Protein AF-0000000084496482 (afdb_homodimer)

Sequence (152 aa):
MKWTVDAIELHFQKQQQLFGNLADEESFNMIFGLIERYRRLDQESEKLAALNRHYFFKFYNGDLNKMKADCAYLIDMKWTVDAIELHFQKQQQLFGNLADEESFNMIFGLIERYRRLDQESEKLAALNRHYFFKFYNGDLNKMKADCAYLID

Radius of gyration: 20.25 Å; Cα contacts (8 Å, |Δi|>4): 80; chains: 2; bounding box: 31×55×42 Å

pLDDT: mean 91.74, std 10.0, range [56.31, 98.69]

Structure (mmCIF, N/CA/C/O backbone):
data_AF-0000000084496482-model_v1
#
loop_
_entity.id
_entity.type
_entity.pdbx_description
1 polymer 'Uncharacterized protein'
#
loop_
_atom_site.group_PDB
_atom_site.id
_atom_site.type_symbol
_atom_site.label_atom_id
_atom_site.label_alt_id
_atom_site.label_comp_id
_atom_site.label_asym_id
_atom_site.label_entity_id
_atom_site.label_seq_id
_atom_site.pdbx_PDB_ins_code
_atom_site.Cartn_x
_atom_site.Cartn_y
_atom_site.Cartn_z
_atom_site.occupancy
_atom_site.B_iso_or_equiv
_atom_site.auth_seq_id
_atom_site.auth_comp_id
_atom_site.auth_asym_id
_atom_site.auth_atom_id
_atom_site.pdbx_PDB_model_num
ATOM 1 N N . MET A 1 1 ? 17 -11.008 -5.504 1 64.12 1 MET A N 1
ATOM 2 C CA . MET A 1 1 ? 16.75 -9.859 -6.363 1 64.12 1 MET A CA 1
ATOM 3 C C . MET A 1 1 ? 15.352 -9.289 -6.129 1 64.12 1 MET A C 1
ATOM 5 O O . MET A 1 1 ? 14.406 -10.047 -5.883 1 64.12 1 MET A O 1
ATOM 9 N N . LYS A 1 2 ? 15.156 -8.031 -5.883 1 85.5 2 LYS A N 1
ATOM 10 C CA . LYS A 1 2 ? 13.82 -7.469 -5.68 1 85.5 2 LYS A CA 1
ATOM 11 C C . LYS A 1 2 ? 13.148 -7.152 -7.012 1 85.5 2 LYS A C 1
ATOM 13 O O . LYS A 1 2 ? 13.633 -6.312 -7.773 1 85.5 2 LYS A O 1
ATOM 18 N N . TRP A 1 3 ? 12.234 -7.91 -7.402 1 94.31 3 TRP A N 1
ATOM 19 C CA . TRP A 1 3 ? 11.477 -7.711 -8.633 1 94.31 3 TRP A CA 1
ATOM 20 C C . TRP A 1 3 ? 10.523 -6.527 -8.5 1 94.31 3 TRP A C 1
ATOM 22 O O . TRP A 1 3 ? 9.898 -6.34 -7.453 1 94.31 3 TRP A O 1
ATOM 32 N N . THR A 1 4 ? 10.43 -5.754 -9.625 1 97.31 4 THR A N 1
ATOM 33 C CA . THR A 1 4 ? 9.359 -4.762 -9.664 1 97.31 4 THR A CA 1
ATOM 34 C C . THR A 1 4 ? 8 -5.434 -9.812 1 97.31 4 THR A C 1
ATOM 36 O O . THR A 1 4 ? 7.918 -6.59 -10.227 1 97.31 4 THR A O 1
ATOM 39 N N . VAL A 1 5 ? 6.98 -4.707 -9.461 1 98.12 5 VAL A N 1
ATOM 40 C CA . VAL A 1 5 ? 5.629 -5.246 -9.578 1 98.12 5 VAL A CA 1
ATOM 41 C C . VAL A 1 5 ? 5.305 -5.52 -11.047 1 98.12 5 VAL A C 1
ATOM 43 O O . VAL A 1 5 ? 4.688 -6.535 -11.367 1 98.12 5 VAL A O 1
ATOM 46 N N . ASP A 1 6 ? 5.727 -4.621 -11.93 1 97.94 6 ASP A N 1
ATOM 47 C CA . ASP A 1 6 ? 5.523 -4.805 -13.367 1 97.94 6 ASP A CA 1
ATOM 48 C C . ASP A 1 6 ? 6.23 -6.062 -13.859 1 97.94 6 ASP A C 1
ATOM 50 O O . ASP A 1 6 ? 5.691 -6.801 -14.688 1 97.94 6 ASP A O 1
ATOM 54 N N . ALA A 1 7 ? 7.414 -6.324 -13.391 1 97.88 7 ALA A N 1
ATOM 55 C CA . ALA A 1 7 ? 8.156 -7.523 -13.773 1 97.88 7 ALA A CA 1
ATOM 56 C C . ALA A 1 7 ? 7.449 -8.789 -13.281 1 97.88 7 ALA A C 1
ATOM 58 O O . ALA A 1 7 ? 7.414 -9.797 -13.984 1 97.88 7 ALA A O 1
ATOM 59 N N . ILE A 1 8 ? 6.902 -8.727 -12.062 1 97.94 8 ILE A N 1
ATOM 60 C CA . ILE A 1 8 ? 6.148 -9.844 -11.5 1 97.94 8 ILE A CA 1
ATOM 61 C C . ILE A 1 8 ? 4.91 -10.109 -12.352 1 97.94 8 ILE A C 1
ATOM 63 O O . ILE A 1 8 ? 4.633 -11.25 -12.719 1 97.94 8 ILE A O 1
ATOM 67 N N . GLU A 1 9 ? 4.242 -9.086 -12.695 1 98.19 9 GLU A N 1
ATOM 68 C CA . GLU A 1 9 ? 3.053 -9.211 -13.531 1 98.19 9 GLU A CA 1
ATOM 69 C C . GLU A 1 9 ? 3.385 -9.852 -14.875 1 98.19 9 GLU A C 1
ATOM 71 O O . GLU A 1 9 ? 2.727 -10.805 -15.297 1 98.19 9 GLU A O 1
ATOM 76 N N . LEU A 1 10 ? 4.387 -9.312 -15.461 1 97.88 10 LEU A N 1
ATOM 77 C CA . LEU A 1 10 ? 4.801 -9.828 -16.766 1 97.88 10 LEU A CA 1
ATOM 78 C C . LEU A 1 10 ? 5.168 -11.305 -16.672 1 97.88 10 LEU A C 1
ATOM 80 O O . LEU A 1 10 ? 4.832 -12.086 -17.562 1 97.88 10 LEU A O 1
ATOM 84 N N . HIS A 1 11 ? 5.863 -11.727 -15.672 1 96.12 11 HIS A N 1
ATOM 85 C CA . HIS A 1 11 ? 6.234 -13.117 -15.445 1 96.12 11 HIS A CA 1
ATOM 86 C C . HIS A 1 11 ? 5.004 -14.016 -15.398 1 96.12 11 HIS A C 1
ATOM 88 O O . HIS A 1 11 ? 4.941 -15.023 -16.109 1 96.12 11 HIS A O 1
ATOM 94 N N . PHE A 1 12 ? 4.047 -13.688 -14.742 1 94.81 12 PHE A N 1
ATOM 95 C CA . PHE A 1 12 ? 2.9 -14.562 -14.531 1 94.81 12 PHE A CA 1
ATOM 96 C C . PHE A 1 12 ? 1.938 -14.484 -15.711 1 94.81 12 PHE A C 1
ATOM 98 O O . PHE A 1 12 ? 1.211 -15.438 -15.992 1 94.81 12 PHE A O 1
ATOM 105 N N . GLN A 1 13 ? 1.94 -13.305 -16.391 1 95.69 13 GLN A N 1
ATOM 106 C CA . GLN A 1 13 ? 1.229 -13.266 -17.672 1 95.69 13 GLN A CA 1
ATOM 107 C C . GLN A 1 13 ? 1.793 -14.289 -18.656 1 95.69 13 GLN A C 1
ATOM 109 O O . GLN A 1 13 ? 1.038 -15.016 -19.297 1 95.69 13 GLN A O 1
ATOM 114 N N . LYS A 1 14 ? 3.09 -14.336 -18.719 1 94.62 14 LYS A N 1
ATOM 115 C CA . LYS A 1 14 ? 3.76 -15.297 -19.594 1 94.62 14 LYS A CA 1
ATOM 116 C C . LYS A 1 14 ? 3.477 -16.734 -19.156 1 94.62 14 LYS A C 1
ATOM 118 O O . LYS A 1 14 ? 3.225 -17.594 -20 1 94.62 14 LYS A O 1
ATOM 123 N N . GLN A 1 15 ? 3.49 -16.984 -17.875 1 91.56 15 GLN A N 1
ATOM 124 C CA . GLN A 1 15 ? 3.184 -18.312 -17.344 1 91.56 15 GLN A CA 1
ATOM 125 C C . GLN A 1 15 ? 1.749 -18.719 -17.672 1 91.56 15 GLN A C 1
ATOM 127 O O . GLN A 1 15 ? 1.493 -19.859 -18.062 1 91.56 15 GLN A O 1
ATOM 132 N N . GLN A 1 16 ? 0.884 -17.797 -17.484 1 92.31 16 GLN A N 1
ATOM 133 C CA . GLN A 1 16 ? -0.516 -18.062 -17.797 1 92.31 16 GLN A CA 1
ATOM 134 C C . GLN A 1 16 ? -0.69 -18.406 -19.266 1 92.31 16 GLN A C 1
ATOM 136 O O . GLN A 1 16 ? -1.454 -19.312 -19.609 1 92.31 16 GLN A O 1
ATOM 141 N N . GLN A 1 17 ? -0.022 -17.688 -20.109 1 91.5 17 GLN A N 1
ATOM 142 C CA . GLN A 1 17 ? -0.079 -17.938 -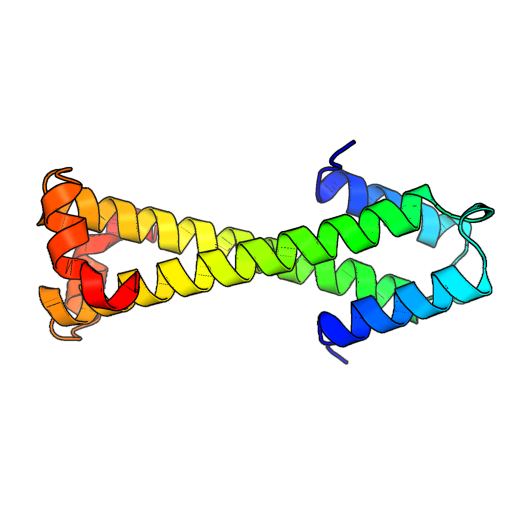21.547 1 91.5 17 GLN A CA 1
ATOM 143 C C . GLN A 1 17 ? 0.486 -19.312 -21.891 1 91.5 17 GLN A C 1
ATOM 145 O O . GLN A 1 17 ? -0.05 -20.016 -22.75 1 91.5 17 GLN A O 1
ATOM 150 N N . LEU A 1 18 ? 1.49 -19.766 -21.203 1 87.62 18 LEU A N 1
ATOM 151 C CA . LEU A 1 18 ? 2.193 -21.016 -21.469 1 87.62 18 LEU A CA 1
ATOM 152 C C . LEU A 1 18 ? 1.403 -22.203 -20.922 1 87.62 18 LEU A C 1
ATOM 154 O O . LEU A 1 18 ? 1.305 -23.25 -21.594 1 87.62 18 LEU A O 1
ATOM 158 N N . PHE A 1 19 ? 0.922 -22.078 -19.766 1 81.31 19 PHE A N 1
ATOM 159 C CA . PHE A 1 19 ? 0.322 -23.234 -19.078 1 81.31 19 PHE A CA 1
ATOM 160 C C . PHE A 1 19 ? -1.19 -23.234 -19.266 1 81.31 19 PHE A C 1
ATOM 162 O O . PHE A 1 19 ? -1.842 -24.266 -19.062 1 81.31 19 PHE A O 1
ATOM 169 N N . GLY A 1 20 ? -1.688 -22.172 -19.797 1 71.94 20 GLY A N 1
ATOM 170 C CA . GLY A 1 20 ? -3.125 -22.031 -19.984 1 71.94 20 GLY A CA 1
ATOM 171 C C . GLY A 1 20 ? -3.873 -21.797 -18.688 1 71.94 20 GLY A C 1
ATOM 172 O O . GLY A 1 20 ? -3.32 -22 -17.609 1 71.94 20 GLY A O 1
ATOM 173 N N . ASN A 1 21 ? -5.066 -21.156 -18.797 1 60.41 21 ASN A N 1
ATOM 174 C CA . ASN A 1 21 ? -5.938 -20.859 -17.656 1 60.41 21 ASN A CA 1
ATOM 175 C C . ASN A 1 21 ? -6.375 -22.141 -16.938 1 60.41 21 ASN A C 1
ATOM 177 O O . ASN A 1 21 ? -6.832 -22.094 -15.797 1 60.41 21 ASN A O 1
ATOM 181 N N . LEU A 1 22 ? -6.273 -23.156 -17.625 1 59.22 22 LEU A N 1
ATOM 182 C CA . LEU A 1 22 ? -6.84 -24.391 -17.109 1 59.22 22 LEU A CA 1
ATOM 183 C C . LEU A 1 22 ? -5.949 -24.969 -16.016 1 59.22 22 LEU A C 1
ATOM 185 O O . LEU A 1 22 ? -6.426 -25.703 -15.141 1 59.22 22 LEU A O 1
ATOM 189 N N . ALA A 1 23 ? -4.684 -24.688 -16.016 1 60 23 ALA A N 1
ATOM 190 C CA . ALA A 1 23 ? -3.834 -25.359 -15.031 1 60 23 ALA A CA 1
ATOM 191 C C . ALA A 1 23 ? -3.869 -24.641 -13.688 1 60 23 ALA A C 1
ATOM 193 O O . ALA A 1 23 ? -3.852 -25.281 -12.633 1 60 23 ALA A O 1
ATOM 194 N N . ASP A 1 24 ? -4.234 -23.344 -13.711 1 81.19 24 ASP A N 1
ATOM 195 C CA . ASP A 1 24 ? -4.141 -22.719 -12.391 1 81.19 24 ASP A CA 1
ATOM 196 C C . ASP A 1 24 ? -4.848 -21.359 -12.367 1 81.19 24 ASP A C 1
ATOM 198 O O . ASP A 1 24 ? -4.289 -20.375 -11.898 1 81.19 24 ASP A O 1
ATOM 202 N N . GLU A 1 25 ? -6.051 -21.531 -12.867 1 87.25 25 GLU A N 1
ATOM 203 C CA . GLU A 1 25 ? -6.805 -20.297 -13.023 1 87.25 25 GLU A CA 1
ATOM 204 C C . GLU A 1 25 ? -6.945 -19.562 -11.688 1 87.25 25 GLU A C 1
ATOM 206 O O . GLU A 1 25 ? -6.785 -18.344 -11.617 1 87.25 25 GLU A O 1
ATOM 211 N N . GLU A 1 26 ? -7.234 -20.344 -10.656 1 91.31 26 GLU A N 1
ATOM 212 C CA . GLU A 1 26 ? -7.434 -19.75 -9.336 1 91.31 26 GLU A CA 1
ATOM 213 C C . GLU A 1 26 ? -6.16 -19.062 -8.844 1 91.31 26 GLU A C 1
ATOM 215 O O . GLU A 1 26 ? -6.207 -17.938 -8.352 1 91.31 26 GLU A O 1
ATOM 220 N N . SER A 1 27 ? -5.031 -19.719 -9.016 1 93.19 27 SER A N 1
ATOM 221 C CA . SER A 1 27 ? -3.752 -19.172 -8.594 1 93.19 27 SER A CA 1
ATOM 222 C C . SER A 1 27 ? -3.43 -17.891 -9.359 1 93.19 27 SER A C 1
ATOM 224 O O . SER A 1 27 ? -3.031 -16.875 -8.766 1 93.19 27 SER A O 1
ATOM 226 N N . PHE A 1 28 ? -3.695 -17.906 -10.617 1 94.38 28 PHE A N 1
ATOM 227 C CA . PHE A 1 28 ? -3.43 -16.719 -11.422 1 94.38 28 PHE A CA 1
ATOM 228 C C . PHE A 1 28 ? -4.348 -15.578 -11.016 1 94.38 28 PHE A C 1
ATOM 230 O O . PHE A 1 28 ? -3.91 -14.43 -10.906 1 94.38 28 PHE A O 1
ATOM 237 N N . ASN A 1 29 ? -5.582 -15.898 -10.742 1 95.12 29 ASN A N 1
ATOM 238 C CA . ASN A 1 29 ? -6.516 -14.883 -10.273 1 95.12 29 ASN A CA 1
ATOM 239 C C . ASN A 1 29 ? -6.066 -14.281 -8.945 1 95.12 29 ASN A C 1
ATOM 241 O O . ASN A 1 29 ? -6.176 -13.07 -8.734 1 95.12 29 ASN A O 1
ATOM 245 N N . MET A 1 30 ? -5.523 -15.055 -8.047 1 96.69 30 MET A N 1
ATOM 246 C CA . MET A 1 30 ? -4.992 -14.586 -6.773 1 96.69 30 MET A CA 1
ATOM 247 C C . MET A 1 30 ? -3.822 -13.633 -6.984 1 96.69 30 MET A C 1
ATOM 249 O O . MET A 1 30 ? -3.777 -12.555 -6.395 1 96.69 30 MET A O 1
ATOM 253 N N . ILE A 1 31 ? -2.969 -14.016 -7.871 1 96.94 31 ILE A N 1
ATOM 2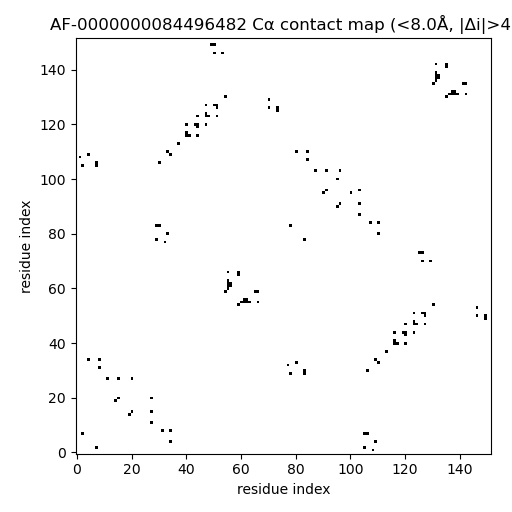54 C CA . ILE A 1 31 ? -1.75 -13.25 -8.109 1 96.94 31 ILE A CA 1
ATOM 255 C C . ILE A 1 31 ? -2.1 -11.906 -8.75 1 96.94 31 ILE A C 1
ATOM 257 O O . ILE A 1 31 ? -1.677 -10.852 -8.273 1 96.94 31 ILE A O 1
ATOM 261 N N . PHE A 1 32 ? -2.889 -11.875 -9.742 1 97.25 32 PHE A N 1
ATOM 262 C CA . PHE A 1 32 ? -3.244 -10.648 -10.445 1 97.25 32 PHE A CA 1
ATOM 263 C C . PHE A 1 32 ? -4.117 -9.758 -9.562 1 97.25 32 PHE A C 1
ATOM 265 O O . PHE A 1 32 ? -3.982 -8.531 -9.586 1 97.25 32 PHE A O 1
ATOM 272 N N . GLY A 1 33 ? -4.977 -10.375 -8.781 1 97.94 33 GLY A N 1
ATOM 273 C CA . GLY A 1 33 ? -5.73 -9.625 -7.797 1 97.94 33 GLY A CA 1
ATOM 274 C C . GLY A 1 33 ? -4.852 -8.938 -6.766 1 97.94 33 GLY A C 1
ATOM 275 O O . GLY A 1 33 ? -5.102 -7.789 -6.395 1 97.94 33 GLY A O 1
ATOM 276 N N . LEU A 1 34 ? -3.83 -9.617 -6.328 1 98.5 34 LEU A N 1
ATOM 277 C CA . LEU A 1 34 ? -2.881 -9.047 -5.375 1 98.5 34 LEU A CA 1
ATOM 278 C C . LEU A 1 34 ? -2.109 -7.887 -6.004 1 98.5 34 LEU A C 1
ATOM 280 O O . LEU A 1 34 ? -1.904 -6.855 -5.363 1 98.5 34 LEU A O 1
ATOM 284 N N . ILE A 1 35 ? -1.702 -8.023 -7.223 1 98.69 35 ILE A N 1
ATOM 285 C CA . ILE A 1 35 ? -0.979 -6.988 -7.953 1 98.69 35 ILE A CA 1
ATOM 286 C C . ILE A 1 35 ? -1.847 -5.734 -8.078 1 98.69 35 ILE A C 1
ATOM 288 O O . ILE A 1 35 ? -1.388 -4.625 -7.801 1 98.69 35 ILE A O 1
ATOM 292 N N . GLU A 1 36 ? -3.059 -5.91 -8.406 1 98.56 36 GLU A N 1
ATOM 293 C CA . GLU A 1 36 ? -3.984 -4.785 -8.531 1 98.56 36 GLU A CA 1
ATOM 294 C C . GLU A 1 36 ? -4.18 -4.078 -7.195 1 98.56 36 GLU A C 1
ATOM 296 O O . GLU A 1 36 ? -4.133 -2.85 -7.125 1 98.56 36 GLU A O 1
ATOM 301 N N . ARG A 1 37 ? -4.359 -4.848 -6.215 1 98.25 37 ARG A N 1
ATOM 302 C CA . ARG A 1 37 ? -4.531 -4.289 -4.875 1 98.25 37 ARG A CA 1
ATOM 303 C C . ARG A 1 37 ? -3.293 -3.516 -4.441 1 98.25 37 ARG A C 1
ATOM 305 O O . ARG A 1 37 ? -3.402 -2.447 -3.836 1 98.25 37 ARG A O 1
ATOM 312 N N . TYR A 1 38 ? -2.172 -4.039 -4.676 1 98.56 38 TYR A N 1
ATOM 313 C CA . TYR A 1 38 ? -0.919 -3.359 -4.359 1 98.56 38 TYR A CA 1
ATOM 314 C C . TYR A 1 38 ? -0.839 -2.006 -5.055 1 98.56 38 TYR A C 1
ATOM 316 O O . TYR A 1 38 ? -0.527 -0.995 -4.422 1 98.56 38 TYR A O 1
ATOM 324 N N . ARG A 1 39 ? -1.145 -2.002 -6.348 1 98.44 39 ARG A N 1
ATOM 325 C CA . ARG A 1 39 ? -1.078 -0.769 -7.125 1 98.44 39 ARG A CA 1
ATOM 326 C C . ARG A 1 39 ? -2.047 0.275 -6.582 1 98.44 39 ARG A C 1
ATOM 328 O O . ARG A 1 39 ? -1.698 1.452 -6.465 1 98.44 39 ARG A O 1
ATOM 335 N N . ARG A 1 40 ? -3.215 -0.108 -6.242 1 98.06 40 ARG A N 1
ATOM 336 C CA . ARG A 1 40 ? -4.199 0.799 -5.66 1 98.06 40 ARG A CA 1
ATOM 337 C C . ARG A 1 40 ? -3.715 1.354 -4.324 1 98.06 40 ARG A C 1
ATOM 339 O O . ARG A 1 40 ? -3.797 2.559 -4.082 1 98.06 40 ARG A O 1
ATOM 346 N N . LEU A 1 41 ? -3.23 0.453 -3.541 1 98 41 LEU A N 1
ATOM 347 C CA . LEU A 1 41 ? -2.721 0.853 -2.234 1 98 41 LEU A CA 1
ATOM 348 C C . LEU A 1 41 ? -1.534 1.8 -2.381 1 98 41 LEU A C 1
ATOM 350 O O . LEU A 1 41 ? -1.405 2.762 -1.621 1 98 41 LEU A O 1
ATOM 354 N N . ASP A 1 42 ? -0.678 1.484 -3.26 1 98 42 ASP A N 1
ATOM 355 C CA . ASP A 1 42 ? 0.489 2.316 -3.543 1 98 42 ASP A CA 1
ATOM 356 C C . ASP A 1 42 ? 0.071 3.727 -3.949 1 98 42 ASP A C 1
ATOM 358 O O . ASP A 1 42 ? 0.606 4.711 -3.436 1 98 42 ASP A O 1
ATOM 362 N N . GLN A 1 43 ? -0.868 3.828 -4.801 1 96.88 43 GLN A N 1
ATOM 363 C CA . GLN A 1 43 ? -1.399 5.117 -5.23 1 96.88 43 GLN A CA 1
ATOM 364 C C . GLN A 1 43 ? -2.02 5.875 -4.062 1 96.88 43 GLN A C 1
ATOM 366 O O . GLN A 1 43 ? -1.79 7.074 -3.9 1 96.88 43 GLN A O 1
ATOM 371 N N . GLU A 1 44 ? -2.77 5.211 -3.275 1 95.88 44 GLU A N 1
ATOM 372 C CA . GLU A 1 44 ? -3.389 5.824 -2.104 1 95.88 44 GLU A CA 1
ATOM 373 C C . GLU A 1 44 ? -2.336 6.309 -1.112 1 95.88 44 GLU A C 1
ATOM 375 O O . GLU A 1 44 ? -2.438 7.418 -0.583 1 95.88 44 GLU A O 1
ATOM 380 N N . SER A 1 45 ? -1.385 5.418 -0.893 1 97.19 45 SER A N 1
ATOM 381 C CA . SER A 1 45 ? -0.301 5.758 0.023 1 97.19 45 SER A CA 1
ATOM 382 C C . SER A 1 45 ? 0.446 7.004 -0.445 1 97.19 45 SER A C 1
ATOM 384 O O . SER A 1 45 ? 0.826 7.848 0.368 1 97.19 45 SER A O 1
ATOM 386 N N . GLU A 1 46 ? 0.656 7.105 -1.717 1 96.06 46 GLU A N 1
ATOM 387 C CA . GLU A 1 46 ? 1.317 8.273 -2.289 1 96.06 46 GLU A CA 1
ATOM 388 C C . GLU A 1 46 ? 0.506 9.539 -2.043 1 96.06 46 GLU A C 1
ATOM 390 O O . GLU A 1 46 ? 1.068 10.594 -1.726 1 96.06 46 GLU A O 1
ATOM 395 N N . LYS A 1 47 ? -0.759 9.469 -2.217 1 94.62 47 LYS A N 1
ATOM 396 C CA . LYS A 1 47 ? -1.644 10.602 -1.957 1 94.62 47 LYS A CA 1
ATOM 397 C C . LYS A 1 47 ? -1.599 11.008 -0.487 1 94.62 47 LYS A C 1
ATOM 399 O O . LYS A 1 47 ? -1.516 12.195 -0.168 1 94.62 47 LYS A O 1
ATOM 404 N N . LEU A 1 48 ? -1.66 10.008 0.342 1 95.44 48 LEU A N 1
ATOM 405 C CA . LEU A 1 48 ? -1.595 10.258 1.778 1 95.44 48 LEU A CA 1
ATOM 406 C C . LEU A 1 48 ? -0.262 10.891 2.158 1 95.44 48 LEU A C 1
ATOM 408 O O . LEU A 1 48 ? -0.221 11.812 2.975 1 95.44 48 LEU A O 1
ATOM 412 N N . ALA A 1 49 ? 0.749 10.383 1.594 1 96.31 49 ALA A N 1
ATOM 413 C CA . ALA A 1 49 ? 2.086 10.914 1.849 1 96.31 49 ALA A CA 1
ATOM 414 C C . ALA A 1 49 ? 2.193 12.367 1.396 1 96.31 49 ALA A C 1
ATOM 416 O O . ALA A 1 49 ? 2.766 13.203 2.102 1 96.31 49 ALA A O 1
ATOM 417 N N . ALA A 1 50 ? 1.666 12.688 0.244 1 95.31 50 ALA A N 1
ATOM 418 C CA . ALA A 1 50 ? 1.664 14.055 -0.271 1 95.31 50 ALA A CA 1
ATOM 419 C C . ALA A 1 50 ? 0.894 14.984 0.657 1 95.31 50 ALA A C 1
ATOM 421 O O . ALA A 1 50 ? 1.353 16.094 0.956 1 95.31 50 ALA A O 1
ATOM 422 N N . LEU A 1 51 ? -0.222 14.531 1.114 1 95.31 51 LEU A N 1
ATOM 423 C CA . LEU A 1 51 ? -1.04 15.312 2.035 1 95.31 51 LEU A CA 1
ATOM 424 C C . LEU A 1 51 ? -0.297 15.562 3.344 1 95.31 51 LEU A C 1
ATOM 426 O O . LEU A 1 51 ? -0.264 16.688 3.836 1 95.31 51 LEU A O 1
ATOM 430 N N . ASN A 1 52 ? 0.284 14.547 3.809 1 94.81 52 ASN A N 1
ATOM 431 C CA . ASN A 1 52 ? 1.045 14.664 5.047 1 94.81 52 ASN A CA 1
ATOM 432 C C . ASN A 1 52 ? 2.221 15.625 4.895 1 94.81 52 ASN A C 1
ATOM 434 O O . ASN A 1 52 ? 2.504 16.422 5.797 1 94.81 52 ASN A O 1
ATOM 438 N N . ARG A 1 53 ? 2.818 15.602 3.82 1 94.56 53 ARG A N 1
ATOM 439 C CA . ARG A 1 53 ? 3.914 16.516 3.523 1 94.56 53 ARG A CA 1
ATOM 440 C C . ARG A 1 53 ? 3.418 17.953 3.461 1 94.56 53 ARG A C 1
ATOM 442 O O . ARG A 1 53 ? 4.062 18.875 3.988 1 94.56 53 ARG A O 1
ATOM 449 N N . HIS A 1 54 ? 2.355 18.141 2.797 1 95.69 54 HIS A N 1
ATOM 450 C CA . HIS A 1 54 ? 1.727 19.453 2.752 1 95.69 54 HIS A CA 1
ATOM 451 C C . HIS A 1 54 ? 1.458 19.984 4.156 1 95.69 54 HIS A C 1
ATOM 453 O O . HIS A 1 54 ? 1.857 21.109 4.488 1 95.69 54 HIS A O 1
ATOM 459 N N . TYR A 1 55 ? 0.926 19.125 5 1 95 55 TYR A N 1
ATOM 460 C CA . TYR A 1 55 ? 0.61 19.531 6.363 1 95 55 TYR A CA 1
ATOM 461 C C . TYR A 1 55 ? 1.881 19.812 7.16 1 95 55 TYR A C 1
ATOM 463 O O . TYR A 1 55 ? 1.937 20.766 7.938 1 95 55 TYR A O 1
ATOM 471 N N . PHE A 1 56 ? 2.873 19.062 6.961 1 95.06 56 PHE A N 1
ATOM 472 C CA . PHE A 1 56 ? 4.168 19.234 7.613 1 95.06 56 PHE A CA 1
ATOM 473 C C . PHE A 1 56 ? 4.746 20.609 7.328 1 95.06 56 PHE A C 1
ATOM 475 O O . PHE A 1 56 ? 5.125 21.328 8.25 1 95.06 56 PHE A O 1
ATOM 482 N N . PHE A 1 57 ? 4.688 21.031 6.141 1 96.06 57 PHE A N 1
ATOM 483 C CA . PHE A 1 57 ? 5.285 22.312 5.77 1 96.06 57 PHE A CA 1
ATOM 484 C C . PHE A 1 57 ? 4.375 23.469 6.156 1 96.06 57 PHE A C 1
ATOM 486 O O . PHE A 1 57 ? 4.836 24.484 6.691 1 96.06 57 PHE A O 1
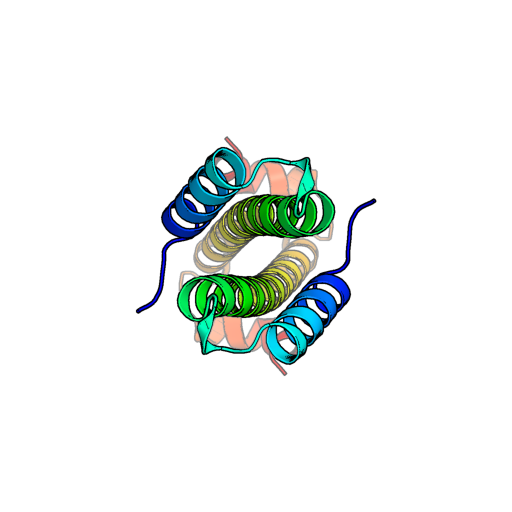ATOM 493 N N . LYS A 1 58 ? 3.133 23.281 6.027 1 95.62 58 LYS A N 1
ATOM 494 C CA . LYS A 1 58 ? 2.178 24.359 6.27 1 95.62 58 LYS A CA 1
ATOM 495 C C . LYS A 1 58 ? 2.078 24.688 7.758 1 95.62 58 LYS A C 1
ATOM 497 O O . LYS A 1 58 ? 2.092 25.859 8.148 1 95.62 58 LYS A O 1
ATOM 502 N N . PHE A 1 59 ? 2.07 23.609 8.547 1 96.25 59 PHE A N 1
ATOM 503 C CA . PHE A 1 59 ? 1.684 23.844 9.938 1 96.25 59 PHE A CA 1
ATOM 504 C C . PHE A 1 59 ? 2.893 23.734 10.859 1 96.25 59 PHE A C 1
ATOM 506 O O . PHE A 1 59 ? 2.865 24.234 11.984 1 96.25 59 PHE A O 1
ATOM 513 N N . TYR A 1 60 ? 3.898 23.125 10.344 1 96.44 60 TYR A N 1
ATOM 514 C CA . TYR A 1 60 ? 5.07 22.953 11.195 1 96.44 60 TYR A CA 1
ATOM 515 C C . TYR A 1 60 ? 6.293 23.625 10.578 1 96.44 60 TYR A C 1
ATOM 517 O O . TYR A 1 60 ? 7.391 23.562 11.133 1 96.44 60 TYR A O 1
ATOM 525 N N . ASN A 1 61 ? 6.16 24.203 9.422 1 96.94 61 ASN A N 1
ATOM 526 C CA . ASN A 1 61 ? 7.223 24.891 8.711 1 96.94 61 ASN A CA 1
ATOM 527 C C . ASN A 1 61 ? 8.453 24.016 8.531 1 96.94 61 ASN A C 1
ATOM 529 O O . ASN A 1 61 ? 9.586 24.469 8.711 1 96.94 61 ASN A O 1
ATOM 533 N N . GLY A 1 62 ? 8.188 22.672 8.43 1 94.88 62 GLY A N 1
ATOM 534 C CA . GLY A 1 62 ? 9.273 21.734 8.188 1 94.88 62 GLY A CA 1
ATOM 535 C C . GLY A 1 62 ? 10.016 21.344 9.453 1 94.88 62 GLY A C 1
ATOM 536 O O . GLY A 1 62 ? 11.07 20.719 9.391 1 94.88 62 GLY A O 1
ATOM 537 N N . ASP A 1 63 ? 9.516 21.766 10.641 1 96.88 63 ASP A N 1
ATOM 538 C CA . ASP A 1 63 ? 10.117 21.391 11.914 1 96.88 63 ASP A CA 1
ATOM 539 C C . ASP A 1 63 ? 9.641 20 12.359 1 96.88 63 ASP A C 1
ATOM 541 O O . ASP A 1 63 ? 8.547 19.859 12.898 1 96.88 63 ASP A O 1
ATOM 545 N N . LEU A 1 64 ? 10.469 19.062 12.203 1 94.06 64 LEU A N 1
ATOM 546 C CA . LEU A 1 64 ? 10.141 17.672 12.492 1 94.06 64 LEU A CA 1
ATOM 547 C C . LEU A 1 64 ? 9.859 17.469 13.977 1 94.06 64 LEU A C 1
ATOM 549 O O . LEU A 1 64 ? 9 16.672 14.344 1 94.06 64 LEU A O 1
ATOM 553 N N . ASN A 1 65 ? 10.555 18.141 14.82 1 94.56 65 ASN A N 1
ATOM 554 C CA . ASN A 1 65 ? 10.375 18 16.266 1 94.56 65 ASN A CA 1
ATOM 555 C C . ASN A 1 65 ? 9 18.484 16.719 1 94.56 65 ASN A C 1
ATOM 557 O O . ASN A 1 65 ? 8.367 17.844 17.562 1 94.56 65 ASN A O 1
ATOM 561 N N . LYS A 1 66 ? 8.57 19.547 16.156 1 95.56 66 LYS A N 1
ATOM 562 C CA . LYS A 1 66 ? 7.238 20.047 16.469 1 95.56 66 LYS A CA 1
ATOM 563 C C . LYS A 1 66 ? 6.16 19.062 16.031 1 95.56 66 LYS A C 1
ATOM 565 O O . LYS A 1 66 ? 5.203 18.797 16.766 1 95.56 66 LYS A O 1
ATOM 570 N N . MET A 1 67 ? 6.289 18.578 14.836 1 95.06 67 MET A N 1
ATOM 571 C CA . MET A 1 67 ? 5.344 17.578 14.328 1 95.06 67 MET A CA 1
ATOM 572 C C . MET A 1 67 ? 5.312 16.344 15.227 1 95.06 67 MET A C 1
ATOM 574 O O . MET A 1 67 ? 4.238 15.867 15.586 1 95.06 67 MET A O 1
ATOM 578 N N . LYS A 1 68 ? 6.457 15.82 15.555 1 93.56 68 LYS A N 1
ATOM 579 C CA . LYS A 1 68 ? 6.555 14.617 16.391 1 93.56 68 LYS A CA 1
ATOM 580 C C . LYS A 1 68 ? 5.875 14.836 17.734 1 93.56 68 LYS A C 1
ATOM 582 O O . LYS A 1 68 ? 5.188 13.945 18.234 1 93.56 68 LYS A O 1
ATOM 587 N N . ALA A 1 69 ? 6.133 15.938 18.344 1 93.88 69 ALA A N 1
ATOM 588 C CA . ALA A 1 69 ? 5.508 16.266 19.625 1 93.88 69 ALA A CA 1
ATOM 589 C C . ALA A 1 69 ? 3.988 16.266 19.5 1 93.88 69 ALA A C 1
ATOM 591 O O . ALA A 1 69 ? 3.289 15.773 20.391 1 93.88 69 ALA A O 1
ATOM 592 N N . ASP A 1 70 ? 3.506 16.766 18.453 1 93.31 70 ASP A N 1
ATOM 593 C CA . ASP A 1 70 ? 2.07 16.875 18.203 1 93.31 70 ASP A CA 1
ATOM 594 C C . ASP A 1 70 ? 1.453 15.5 17.938 1 93.31 70 ASP A C 1
ATOM 596 O O . ASP A 1 70 ? 0.29 15.266 18.281 1 93.31 70 ASP A O 1
ATOM 600 N N . CYS A 1 71 ? 2.193 14.594 17.328 1 92.62 71 CYS A N 1
ATOM 601 C CA . CYS A 1 71 ? 1.684 13.289 16.906 1 92.62 71 CYS A CA 1
ATOM 602 C C . CYS A 1 71 ? 2.191 12.18 17.812 1 92.62 71 CYS A C 1
ATOM 604 O O . CYS A 1 71 ? 2.068 11 17.484 1 92.62 71 CYS A O 1
ATOM 606 N N . ALA A 1 72 ? 2.725 12.453 18.859 1 90 72 ALA A N 1
ATOM 607 C CA . ALA A 1 72 ? 3.406 11.5 19.734 1 90 72 ALA A CA 1
ATOM 608 C C . ALA A 1 72 ? 2.484 10.344 20.109 1 90 72 ALA A C 1
ATOM 610 O O . ALA A 1 72 ? 2.924 9.195 20.188 1 90 72 ALA A O 1
ATOM 611 N N . TYR A 1 73 ? 1.263 10.633 20.25 1 86.5 73 TYR A N 1
ATOM 612 C CA . TYR A 1 73 ? 0.299 9.633 20.688 1 86.5 73 TYR A CA 1
ATOM 613 C C . TYR A 1 73 ? -0.011 8.641 19.578 1 86.5 73 TYR A C 1
ATOM 615 O O . TYR A 1 73 ? -0.586 7.582 19.812 1 86.5 73 TYR A O 1
ATOM 623 N N . LEU A 1 74 ? 0.283 9.031 18.266 1 83.56 74 LEU A N 1
ATOM 624 C CA . LEU A 1 74 ? 0.031 8.156 17.125 1 83.56 74 LEU A CA 1
ATOM 625 C C . LEU A 1 74 ? 1.211 7.215 16.891 1 83.56 74 LEU A C 1
ATOM 627 O O . LEU A 1 74 ? 1.07 6.191 16.219 1 83.56 74 LEU A O 1
ATOM 631 N N . ILE A 1 75 ? 2.41 7.629 17.219 1 70.69 75 ILE A N 1
ATOM 632 C CA . ILE A 1 75 ? 3.643 6.902 16.938 1 70.69 75 ILE A CA 1
ATOM 633 C C . ILE A 1 75 ? 3.852 5.816 18 1 70.69 75 ILE A C 1
ATOM 635 O O . ILE A 1 75 ? 4.445 4.773 17.703 1 70.69 75 ILE A O 1
ATOM 639 N N . ASP A 1 76 ? 3.365 6.012 19.188 1 57.44 76 ASP A N 1
ATOM 640 C CA . ASP A 1 76 ? 3.586 5.023 20.234 1 57.44 76 ASP A CA 1
ATOM 641 C C . ASP A 1 76 ? 2.723 3.785 20.016 1 57.44 76 ASP A C 1
ATOM 643 O O . ASP A 1 76 ? 1.536 3.896 19.703 1 57.44 76 ASP A O 1
ATOM 647 N N . MET B 1 1 ? -14.258 -13.938 -6.348 1 62.97 1 MET B N 1
ATOM 648 C CA . MET B 1 1 ? -14.156 -13.797 -4.898 1 62.97 1 MET B CA 1
ATOM 649 C C . MET B 1 1 ? -12.875 -13.062 -4.512 1 62.97 1 MET B C 1
ATOM 651 O O . MET B 1 1 ? -11.836 -13.266 -5.133 1 62.97 1 MET B O 1
ATOM 655 N N . LYS B 1 2 ? -12.867 -12.008 -3.738 1 85.81 2 LYS B N 1
ATOM 656 C CA . LYS B 1 2 ? -11.656 -11.297 -3.342 1 85.81 2 LYS B CA 1
ATOM 657 C C . LYS B 1 2 ? -10.953 -12.008 -2.188 1 85.81 2 LYS B C 1
ATOM 659 O O . LYS B 1 2 ? -11.516 -12.133 -1.098 1 85.81 2 LYS B O 1
ATOM 664 N N . TRP B 1 3 ? -9.922 -12.664 -2.42 1 94.69 3 TRP B N 1
ATOM 665 C CA . TRP B 1 3 ? -9.117 -13.359 -1.417 1 94.69 3 TRP B CA 1
ATOM 666 C C . TRP B 1 3 ? -8.398 -12.367 -0.509 1 94.69 3 TRP B C 1
ATOM 668 O O . TRP B 1 3 ? -7.91 -11.328 -0.973 1 94.69 3 TRP B O 1
ATOM 678 N N . THR B 1 4 ? -8.359 -12.766 0.802 1 97.31 4 THR B N 1
ATOM 679 C CA . THR B 1 4 ? -7.48 -12 1.685 1 97.31 4 THR B CA 1
ATOM 680 C C . THR B 1 4 ? -6.016 -12.297 1.376 1 97.31 4 THR B C 1
ATOM 682 O O . THR B 1 4 ? -5.695 -13.312 0.753 1 97.31 4 THR B O 1
ATOM 685 N N . VAL B 1 5 ? -5.176 -11.406 1.811 1 98.19 5 VAL B N 1
ATOM 686 C CA . VAL B 1 5 ? -3.744 -11.594 1.583 1 98.19 5 VAL B CA 1
ATOM 687 C C . VAL B 1 5 ? -3.262 -12.836 2.324 1 98.19 5 VAL B C 1
ATOM 689 O O . VAL B 1 5 ? -2.453 -13.602 1.798 1 98.19 5 VAL B O 1
ATOM 692 N N . ASP B 1 6 ? -3.75 -13.047 3.559 1 97.94 6 ASP B N 1
ATOM 693 C CA . ASP B 1 6 ? -3.402 -14.234 4.336 1 97.94 6 ASP B CA 1
ATOM 694 C C . ASP B 1 6 ? -3.842 -15.508 3.615 1 97.94 6 ASP B C 1
ATOM 696 O O . ASP B 1 6 ? -3.119 -16.516 3.617 1 97.94 6 ASP B O 1
ATOM 700 N N . ALA B 1 7 ? -4.992 -15.508 2.998 1 97.88 7 ALA B N 1
ATOM 701 C CA . ALA B 1 7 ? -5.48 -16.656 2.246 1 97.88 7 ALA B CA 1
ATOM 702 C C . ALA B 1 7 ? -4.605 -16.938 1.024 1 97.88 7 ALA B C 1
ATOM 704 O O . ALA B 1 7 ? -4.332 -18.094 0.69 1 97.88 7 ALA B O 1
ATOM 705 N N . ILE B 1 8 ? -4.184 -15.859 0.348 1 97.94 8 ILE B N 1
ATOM 706 C CA . ILE B 1 8 ? -3.295 -15.977 -0.803 1 97.94 8 ILE B CA 1
ATOM 707 C C . ILE B 1 8 ? -1.963 -16.578 -0.367 1 97.94 8 ILE B C 1
ATOM 709 O O . ILE B 1 8 ? -1.462 -17.516 -0.999 1 97.94 8 ILE B O 1
ATOM 713 N N . GLU B 1 9 ? -1.461 -16.094 0.701 1 98.19 9 GLU B N 1
ATOM 714 C CA . GLU B 1 9 ? -0.202 -16.609 1.228 1 98.19 9 GLU B CA 1
ATOM 715 C C . GLU B 1 9 ? -0.308 -18.109 1.548 1 98.19 9 GLU B C 1
ATOM 717 O O . GLU B 1 9 ? 0.544 -18.891 1.14 1 98.19 9 GLU B O 1
ATOM 722 N N . LEU B 1 10 ? -1.335 -18.422 2.25 1 97.88 10 LEU B N 1
ATOM 723 C CA . LEU B 1 10 ? -1.545 -19.812 2.637 1 97.88 10 LEU B CA 1
ATOM 724 C C . LEU B 1 10 ? -1.655 -20.703 1.408 1 97.88 10 LEU B C 1
ATOM 726 O O . LEU B 1 10 ? -1.109 -21.812 1.389 1 97.88 10 LEU B O 1
ATOM 730 N N . HIS B 1 11 ? -2.33 -20.297 0.396 1 96.12 11 HIS B N 1
ATOM 731 C CA . HIS B 1 11 ? -2.475 -21.031 -0.854 1 96.12 11 HIS B CA 1
ATOM 732 C C . HIS B 1 11 ? -1.114 -21.344 -1.476 1 96.12 11 HIS B C 1
ATOM 734 O O . HIS B 1 11 ? -0.819 -22.484 -1.802 1 96.12 11 HIS B O 1
ATOM 740 N N . PHE B 1 12 ? -0.293 -20.453 -1.57 1 94.75 12 PHE B N 1
ATOM 741 C CA . PHE B 1 12 ? 0.967 -20.641 -2.281 1 94.75 12 PHE B CA 1
ATOM 742 C C . PHE B 1 12 ? 1.991 -21.344 -1.397 1 94.75 12 PHE B C 1
ATOM 744 O O . PHE B 1 12 ? 2.887 -22.016 -1.898 1 94.75 12 PHE B O 1
ATOM 751 N N . GLN B 1 13 ? 1.847 -21.156 -0.056 1 95.88 13 GLN B N 1
ATOM 752 C CA . GLN B 1 13 ? 2.641 -22 0.837 1 95.88 13 GLN B CA 1
ATOM 753 C C . GLN B 1 13 ? 2.342 -23.469 0.615 1 95.88 13 GLN B C 1
ATOM 755 O O . GLN B 1 13 ? 3.26 -24.297 0.531 1 95.88 13 GLN B O 1
ATOM 760 N N . LYS B 1 14 ? 1.077 -23.781 0.518 1 94.5 14 LYS B N 1
ATOM 761 C CA . LYS B 1 14 ? 0.657 -25.156 0.268 1 94.5 14 LYS B CA 1
ATOM 762 C C . LYS B 1 14 ? 1.151 -25.641 -1.091 1 94.5 14 LYS B C 1
ATOM 764 O O . LYS B 1 14 ? 1.617 -26.766 -1.218 1 94.5 14 LYS B O 1
ATOM 769 N N . GLN B 1 15 ? 1.094 -24.797 -2.109 1 91.69 15 GLN B N 1
ATOM 770 C CA . GLN B 1 15 ? 1.587 -25.156 -3.438 1 91.69 15 GLN B CA 1
ATOM 771 C C . GLN B 1 15 ? 3.09 -25.406 -3.416 1 91.69 15 GLN B C 1
ATOM 773 O O . GLN B 1 15 ? 3.57 -26.359 -4.027 1 91.69 15 GLN B O 1
ATOM 778 N N . GLN B 1 16 ? 3.748 -24.547 -2.75 1 92.44 16 GLN B N 1
ATOM 779 C CA . GLN B 1 16 ? 5.195 -24.719 -2.635 1 92.44 16 GLN B CA 1
ATOM 780 C C . GLN B 1 16 ? 5.543 -26.047 -1.964 1 92.44 16 GLN B C 1
ATOM 782 O O . GLN B 1 16 ? 6.477 -26.734 -2.383 1 92.44 16 GLN B O 1
ATOM 787 N N . GLN B 1 17 ? 4.82 -26.359 -0.928 1 91.62 17 GLN B N 1
ATOM 788 C CA . GLN B 1 17 ? 5.035 -27.609 -0.22 1 91.62 17 GLN B CA 1
ATOM 789 C C . GLN B 1 17 ? 4.746 -28.812 -1.123 1 91.62 17 GLN B C 1
ATOM 791 O O . GLN B 1 17 ? 5.461 -29.812 -1.083 1 91.62 17 GLN B O 1
ATOM 796 N N . LEU B 1 18 ? 3.793 -28.734 -1.998 1 87.5 18 LEU B N 1
ATOM 797 C CA . LEU B 1 18 ? 3.34 -29.812 -2.859 1 87.5 18 LEU B CA 1
ATOM 798 C C . LEU B 1 18 ? 4.277 -29.984 -4.055 1 87.5 18 LEU B C 1
ATOM 800 O O . LEU B 1 18 ? 4.598 -31.109 -4.438 1 87.5 18 LEU B O 1
ATOM 804 N N . PHE B 1 19 ? 4.66 -28.922 -4.652 1 81.38 19 PHE B N 1
ATOM 805 C CA . PHE B 1 19 ? 5.379 -29 -5.918 1 81.38 19 PHE B CA 1
ATOM 806 C C . PHE B 1 19 ? 6.879 -28.844 -5.699 1 81.38 19 PHE B C 1
ATOM 808 O O . PHE B 1 19 ? 7.68 -29.188 -6.574 1 81.38 19 PHE B O 1
ATOM 815 N N . GLY B 1 20 ? 7.207 -28.531 -4.488 1 71.69 20 GLY B N 1
ATOM 816 C CA . GLY B 1 20 ? 8.609 -28.328 -4.148 1 71.69 20 GLY B CA 1
ATOM 817 C C . GLY B 1 20 ? 9.188 -27.047 -4.727 1 71.69 20 GLY B C 1
ATOM 818 O O . GLY B 1 20 ? 8.555 -26.406 -5.559 1 71.69 20 GLY B O 1
ATOM 819 N N . ASN B 1 21 ? 10.258 -26.562 -4.094 1 60.34 21 ASN B N 1
ATOM 820 C CA . ASN B 1 21 ? 10.977 -25.359 -4.508 1 60.34 21 ASN B CA 1
ATOM 821 C C . ASN B 1 21 ? 11.586 -25.531 -5.898 1 60.34 21 ASN B C 1
ATOM 823 O O . ASN B 1 21 ? 11.969 -24.547 -6.535 1 60.34 21 ASN B O 1
ATOM 827 N N . LEU B 1 22 ? 11.727 -26.719 -6.227 1 59.19 22 LEU B N 1
ATOM 828 C CA . LEU B 1 22 ? 12.484 -26.969 -7.445 1 59.19 22 LEU B CA 1
ATOM 829 C C . LEU B 1 22 ? 11.648 -26.641 -8.68 1 59.19 22 LEU B C 1
ATOM 831 O O . LEU B 1 22 ? 12.195 -26.328 -9.742 1 59.19 22 LEU B O 1
ATOM 835 N N . ALA B 1 23 ? 10.32 -26.688 -8.594 1 60.03 23 ALA B N 1
ATOM 836 C CA . ALA B 1 23 ? 9.555 -26.5 -9.828 1 60.03 23 ALA B CA 1
ATOM 837 C C . ALA B 1 23 ? 9.328 -25.016 -10.102 1 60.03 23 ALA B C 1
ATOM 839 O O . ALA B 1 23 ? 9.352 -24.578 -11.25 1 60.03 23 ALA B O 1
ATOM 840 N N . ASP B 1 24 ? 9.461 -24.172 -9 1 82.06 24 ASP B N 1
ATOM 841 C CA . ASP B 1 24 ? 9.125 -22.797 -9.344 1 82.06 24 ASP B CA 1
ATOM 842 C C . ASP B 1 24 ? 9.578 -21.828 -8.242 1 82.06 24 ASP B C 1
ATOM 844 O O . ASP B 1 24 ? 8.805 -20.984 -7.805 1 82.06 24 ASP B O 1
ATOM 848 N N . GLU B 1 25 ? 10.805 -22.109 -7.969 1 87.88 25 GLU B N 1
ATOM 849 C CA . GLU B 1 25 ? 11.336 -21.344 -6.848 1 87.88 25 GLU B CA 1
ATOM 850 C C . GLU B 1 25 ? 11.25 -19.844 -7.109 1 87.88 25 GLU B C 1
ATOM 852 O O . GLU B 1 25 ? 10.875 -19.062 -6.223 1 87.88 25 GLU B O 1
ATOM 857 N N . GLU B 1 26 ? 11.586 -19.453 -8.336 1 91.31 26 GLU B N 1
ATOM 858 C CA . GLU B 1 26 ? 11.57 -18.031 -8.68 1 91.31 26 GLU B CA 1
ATOM 859 C C . GLU B 1 26 ? 10.164 -17.453 -8.578 1 91.31 26 GLU B C 1
ATOM 861 O O . GLU B 1 26 ? 9.969 -16.375 -8.016 1 91.31 26 GLU B O 1
ATOM 866 N N . SER B 1 27 ? 9.188 -18.188 -9.078 1 93.12 27 SER B N 1
ATOM 867 C CA . SER B 1 27 ? 7.801 -17.75 -9.023 1 93.12 27 SER B CA 1
ATOM 868 C C . SER B 1 27 ? 7.324 -17.609 -7.582 1 93.12 27 SER B C 1
ATOM 870 O O . SER B 1 27 ? 6.711 -16.594 -7.219 1 93.12 27 SER B O 1
ATOM 872 N N . PHE B 1 28 ? 7.684 -18.562 -6.781 1 94.31 28 PHE B N 1
ATOM 873 C CA . PHE B 1 28 ? 7.281 -18.5 -5.383 1 94.31 28 PHE B CA 1
ATOM 874 C C . PHE B 1 28 ? 7.949 -17.328 -4.676 1 94.31 28 PHE B C 1
ATOM 876 O O . PHE B 1 28 ? 7.312 -16.609 -3.896 1 94.31 28 PHE B O 1
ATOM 883 N N . ASN B 1 29 ? 9.203 -17.094 -4.992 1 95.06 29 ASN B N 1
ATOM 884 C CA . ASN B 1 29 ? 9.906 -15.953 -4.418 1 95.06 29 ASN B CA 1
ATOM 885 C C . ASN B 1 29 ? 9.258 -14.633 -4.828 1 95.06 29 ASN B C 1
ATOM 887 O O . ASN B 1 29 ? 9.141 -13.719 -4.012 1 95.06 29 ASN B O 1
ATOM 891 N N . MET B 1 30 ? 8.789 -14.516 -6.039 1 96.62 30 MET B N 1
ATOM 892 C CA . MET B 1 30 ? 8.078 -13.336 -6.523 1 96.62 30 MET B CA 1
ATOM 893 C C . MET B 1 30 ? 6.785 -13.117 -5.754 1 96.62 30 MET B C 1
ATOM 895 O O . MET B 1 30 ? 6.508 -12.008 -5.297 1 96.62 30 MET B O 1
ATOM 899 N N . ILE B 1 31 ? 6.086 -14.172 -5.555 1 96.94 31 ILE B N 1
ATOM 900 C CA . ILE B 1 31 ? 4.777 -14.094 -4.922 1 96.94 31 ILE B CA 1
ATOM 901 C C . ILE B 1 31 ? 4.938 -13.719 -3.449 1 96.94 31 ILE B C 1
ATOM 903 O O . ILE B 1 31 ? 4.297 -12.781 -2.971 1 96.94 31 ILE B O 1
ATOM 907 N N . PHE B 1 32 ? 5.781 -14.336 -2.738 1 97.31 32 PHE B N 1
ATOM 908 C CA . PHE B 1 32 ? 5.973 -14.062 -1.318 1 97.31 32 PHE B CA 1
ATOM 909 C C . PHE B 1 32 ? 6.602 -12.688 -1.11 1 97.31 32 PHE B C 1
ATOM 911 O O . PHE B 1 32 ? 6.25 -11.977 -0.167 1 97.31 32 PHE B O 1
ATOM 918 N N . GLY B 1 33 ? 7.496 -12.305 -1.993 1 97.94 33 GLY B N 1
ATOM 919 C CA . GLY B 1 33 ? 8.023 -10.953 -1.971 1 97.94 33 GLY B CA 1
ATOM 920 C C . GLY B 1 33 ? 6.957 -9.891 -2.166 1 97.94 33 GLY B C 1
ATOM 921 O O . GLY B 1 33 ? 6.965 -8.859 -1.488 1 97.94 33 GLY B O 1
ATOM 922 N N . LEU B 1 34 ? 6.031 -10.141 -3.055 1 98.56 34 LEU B N 1
ATOM 923 C CA . LEU B 1 34 ? 4.922 -9.219 -3.297 1 98.56 34 LEU B CA 1
ATOM 924 C C . LEU B 1 34 ? 4.016 -9.133 -2.074 1 98.56 34 LEU B C 1
ATOM 926 O O . LEU B 1 34 ? 3.582 -8.039 -1.697 1 98.56 34 LEU B O 1
ATOM 930 N N . ILE B 1 35 ? 3.734 -10.227 -1.446 1 98.69 35 ILE B N 1
ATOM 931 C CA . ILE B 1 35 ? 2.906 -10.289 -0.245 1 98.69 35 ILE B CA 1
ATOM 932 C C . ILE B 1 35 ? 3.555 -9.461 0.867 1 98.69 35 ILE B C 1
ATOM 934 O O . ILE B 1 35 ? 2.891 -8.648 1.513 1 98.69 35 ILE B O 1
ATOM 938 N N . GLU B 1 36 ? 4.805 -9.617 1.043 1 98.56 36 GLU B N 1
ATOM 939 C CA . GLU B 1 36 ? 5.531 -8.867 2.066 1 98.56 36 GLU B CA 1
ATOM 940 C C . GLU B 1 36 ? 5.496 -7.367 1.782 1 98.56 36 GLU B C 1
ATOM 942 O O . GLU B 1 36 ? 5.227 -6.57 2.682 1 98.56 36 GLU B O 1
ATOM 947 N N . ARG B 1 37 ? 5.723 -7.039 0.587 1 98.25 37 ARG B N 1
ATOM 948 C CA . ARG B 1 37 ? 5.688 -5.637 0.186 1 98.25 37 ARG B CA 1
ATOM 949 C C . ARG B 1 37 ? 4.301 -5.039 0.403 1 98.25 37 ARG B C 1
ATOM 951 O O . ARG B 1 37 ? 4.176 -3.898 0.854 1 98.25 37 ARG B O 1
ATOM 958 N N . TYR B 1 38 ? 3.303 -5.742 0.056 1 98.56 38 TYR B N 1
ATOM 959 C CA . TYR B 1 38 ? 1.932 -5.297 0.272 1 98.56 38 TYR B CA 1
ATOM 960 C C . TYR B 1 38 ? 1.673 -5.023 1.749 1 98.56 38 TYR B C 1
ATOM 962 O O . TYR B 1 38 ? 1.133 -3.973 2.107 1 98.56 38 TYR B O 1
ATOM 970 N N . ARG B 1 39 ? 2.07 -5.957 2.6 1 98.38 39 ARG B N 1
ATOM 971 C CA . ARG B 1 39 ? 1.854 -5.82 4.035 1 98.38 39 ARG B CA 1
ATOM 972 C C . ARG B 1 39 ? 2.578 -4.594 4.582 1 98.38 39 ARG B C 1
ATOM 974 O O . ARG B 1 39 ? 2.023 -3.848 5.391 1 98.38 39 ARG B O 1
ATOM 981 N N . ARG B 1 40 ? 3.766 -4.359 4.168 1 98.06 40 ARG B N 1
ATOM 982 C CA . ARG B 1 40 ? 4.527 -3.188 4.586 1 98.06 40 ARG B CA 1
ATOM 983 C C . ARG B 1 40 ? 3.848 -1.901 4.129 1 98.06 40 ARG B C 1
ATOM 985 O O . ARG B 1 40 ? 3.697 -0.96 4.91 1 98.06 40 ARG B O 1
ATOM 992 N N . LEU B 1 41 ? 3.465 -1.927 2.9 1 98 41 LEU B N 1
ATOM 993 C CA . LEU B 1 41 ? 2.787 -0.762 2.342 1 98 41 LEU B CA 1
ATOM 994 C C . LEU B 1 41 ? 1.471 -0.499 3.066 1 98 41 LEU B C 1
ATOM 996 O O . LEU B 1 41 ? 1.114 0.655 3.314 1 98 41 LEU B O 1
ATOM 1000 N N . ASP B 1 42 ? 0.753 -1.525 3.301 1 98 42 ASP B N 1
ATOM 1001 C CA . ASP B 1 42 ? -0.511 -1.433 4.023 1 98 42 ASP B CA 1
ATOM 1002 C C . ASP B 1 42 ? -0.31 -0.81 5.402 1 98 42 ASP B C 1
ATOM 1004 O O . ASP B 1 42 ? -1.044 0.101 5.793 1 98 42 ASP B O 1
ATOM 1008 N N . GLN B 1 43 ? 0.664 -1.234 6.109 1 96.94 43 GLN B N 1
ATOM 1009 C CA . GLN B 1 43 ? 1.001 -0.686 7.422 1 96.94 43 GLN B CA 1
ATOM 1010 C C . GLN B 1 43 ? 1.384 0.788 7.316 1 96.94 43 GLN B C 1
ATOM 1012 O O . GLN B 1 43 ? 0.933 1.608 8.117 1 96.94 43 GLN B O 1
ATOM 1017 N N . GLU B 1 44 ? 2.176 1.106 6.367 1 95.94 44 GLU B N 1
ATOM 1018 C CA . GLU B 1 44 ? 2.584 2.492 6.152 1 95.94 44 GLU B CA 1
ATOM 1019 C C . GLU B 1 44 ? 1.387 3.373 5.812 1 95.94 44 GLU B C 1
ATOM 1021 O O . GLU B 1 44 ? 1.252 4.48 6.344 1 95.94 44 GLU B O 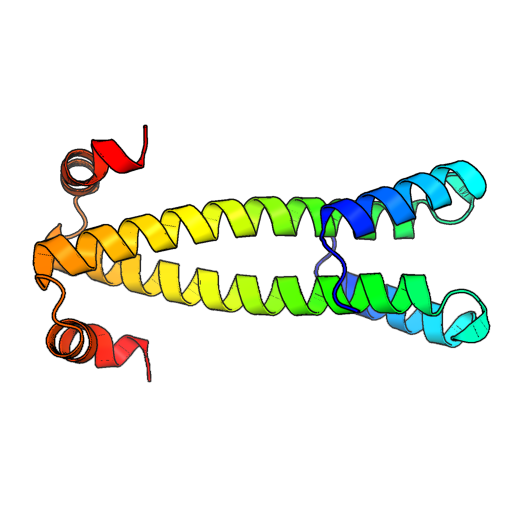1
ATOM 1026 N N . SER B 1 45 ? 0.589 2.836 4.898 1 97.19 45 SER B N 1
ATOM 1027 C CA . SER B 1 45 ? -0.607 3.566 4.492 1 97.19 45 SER B CA 1
ATOM 1028 C C . SER B 1 45 ? -1.52 3.838 5.684 1 97.19 45 SER B C 1
ATOM 1030 O O . SER B 1 45 ? -2.105 4.918 5.793 1 97.19 45 SER B O 1
ATOM 1032 N N . GLU B 1 46 ? -1.632 2.889 6.562 1 96.12 46 GLU B N 1
ATOM 1033 C CA . GLU B 1 46 ? -2.438 3.051 7.77 1 96.12 46 GLU B CA 1
ATOM 1034 C C . GLU B 1 46 ? -1.881 4.152 8.664 1 96.12 46 GLU B C 1
ATOM 1036 O O . GLU B 1 46 ? -2.639 4.949 9.219 1 96.12 46 GLU B O 1
ATOM 1041 N N .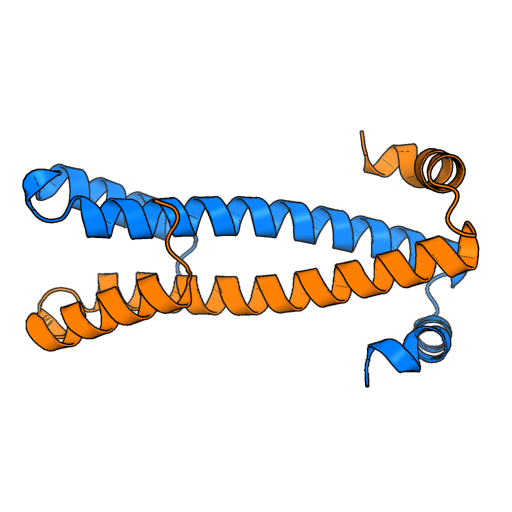 LYS B 1 47 ? -0.621 4.184 8.828 1 94.81 47 LYS B N 1
ATOM 1042 C CA . LYS B 1 47 ? 0.03 5.23 9.609 1 94.81 47 LYS B CA 1
ATOM 1043 C C . LYS B 1 47 ? -0.203 6.605 8.992 1 94.81 47 LYS B C 1
ATOM 1045 O O . LYS B 1 47 ? -0.522 7.562 9.695 1 94.81 47 LYS B O 1
ATOM 1050 N N . LEU B 1 48 ? -0.031 6.648 7.703 1 95.56 48 LEU B N 1
ATOM 1051 C CA . LEU B 1 48 ? -0.253 7.898 6.984 1 95.56 48 LEU B CA 1
ATOM 1052 C C . LEU B 1 48 ? -1.702 8.352 7.121 1 95.56 48 LEU B C 1
ATOM 1054 O O . LEU B 1 48 ? -1.968 9.539 7.312 1 95.56 48 LEU B O 1
ATOM 1058 N N . ALA B 1 49 ? -2.57 7.434 7.008 1 96.31 49 ALA B N 1
ATOM 1059 C CA . ALA B 1 49 ? -3.994 7.727 7.148 1 96.31 49 ALA B CA 1
ATOM 1060 C C . ALA B 1 49 ? -4.312 8.25 8.547 1 96.31 49 ALA B C 1
ATOM 1062 O O . ALA B 1 49 ? -5.074 9.203 8.703 1 96.31 49 ALA B O 1
ATOM 1063 N N . ALA B 1 50 ? -3.748 7.652 9.547 1 95.75 50 ALA B N 1
ATOM 1064 C CA . ALA B 1 50 ? -3.939 8.094 10.93 1 95.75 50 ALA B CA 1
ATOM 1065 C C . ALA B 1 50 ? -3.42 9.516 11.125 1 95.75 50 ALA B C 1
ATOM 1067 O O . ALA B 1 50 ? -4.082 10.344 11.758 1 95.75 50 ALA B O 1
ATOM 1068 N N . LEU B 1 51 ? -2.275 9.773 10.578 1 95.56 51 LEU B N 1
ATOM 1069 C CA . LEU B 1 51 ? -1.684 11.102 10.656 1 95.56 51 LEU B CA 1
ATOM 1070 C C . LEU B 1 51 ? -2.566 12.133 9.961 1 95.56 51 LEU B C 1
ATOM 1072 O O . LEU B 1 51 ? -2.84 13.203 10.516 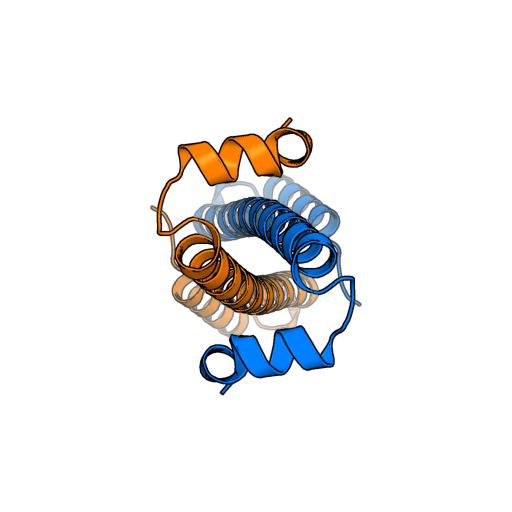1 95.56 51 LEU B O 1
ATOM 1076 N N . ASN B 1 52 ? -3.01 11.773 8.844 1 94.94 52 ASN B N 1
ATOM 1077 C CA . ASN B 1 52 ? -3.887 12.664 8.086 1 94.94 52 ASN B CA 1
ATOM 1078 C C . ASN B 1 52 ? -5.188 12.938 8.836 1 94.94 52 ASN B C 1
ATOM 1080 O O . ASN B 1 52 ? -5.676 14.07 8.852 1 94.94 52 ASN B O 1
ATOM 1084 N N . ARG B 1 53 ? -5.715 11.984 9.438 1 94.88 53 ARG B N 1
ATOM 1085 C CA . ARG B 1 53 ? -6.922 12.125 10.242 1 94.88 53 ARG B CA 1
ATOM 1086 C C . ARG B 1 53 ? -6.676 13.047 11.43 1 94.88 53 ARG B C 1
ATOM 1088 O O . ARG B 1 53 ? -7.516 13.898 11.75 1 94.88 53 ARG B O 1
ATOM 1095 N N . HIS B 1 54 ? -5.578 12.844 12.086 1 96 54 HIS B N 1
ATOM 1096 C CA . HIS B 1 54 ? -5.184 13.719 13.18 1 96 54 HIS B CA 1
ATOM 1097 C C . HIS B 1 54 ? -5.133 15.18 12.727 1 96 54 HIS B C 1
ATOM 1099 O O . HIS B 1 54 ? -5.754 16.047 13.344 1 96 54 HIS B O 1
ATOM 1105 N N . TYR B 1 55 ? -4.543 15.391 11.57 1 95.12 55 TYR B N 1
ATOM 1106 C CA . TYR B 1 55 ? -4.418 16.75 11.047 1 95.12 55 TYR B CA 1
ATOM 1107 C C . TYR B 1 55 ? -5.773 17.312 10.648 1 95.12 55 TYR B C 1
ATOM 1109 O O . TYR B 1 55 ? -6.062 18.484 10.883 1 95.12 55 TYR B O 1
ATOM 1117 N N . PHE B 1 56 ? -6.586 16.531 10.109 1 95.06 56 PHE B N 1
ATOM 1118 C CA . PHE B 1 56 ? -7.934 16.906 9.703 1 95.06 56 PHE B CA 1
ATOM 1119 C C . PHE B 1 56 ? -8.734 17.422 10.891 1 95.06 56 PHE B C 1
ATOM 1121 O O . PHE B 1 56 ? -9.312 18.516 10.836 1 95.06 56 PHE B O 1
ATOM 1128 N N . PHE B 1 57 ? -8.664 16.781 11.977 1 96.19 57 PHE B N 1
ATOM 1129 C CA . PHE B 1 57 ? -9.453 17.172 13.141 1 96.19 57 PHE B CA 1
ATOM 1130 C C . PHE B 1 57 ? -8.797 18.328 13.867 1 96.19 57 PHE B C 1
ATOM 1132 O O . PHE B 1 57 ? -9.469 19.281 14.258 1 96.19 57 PHE B O 1
ATOM 1139 N N . LYS B 1 58 ? -7.52 18.328 13.93 1 95.81 58 LYS B N 1
ATOM 1140 C CA . LYS B 1 58 ? -6.793 19.344 14.688 1 95.81 58 LYS B CA 1
ATOM 1141 C C . LYS B 1 58 ? -6.883 20.703 14.008 1 95.81 58 LYS B C 1
ATOM 1143 O O . LYS B 1 58 ? -7.141 21.719 14.664 1 95.81 58 LYS B O 1
ATOM 1148 N N . PHE B 1 59 ? -6.781 20.688 12.672 1 96.25 59 PHE B N 1
ATOM 1149 C CA . PHE B 1 59 ? -6.566 21.953 12 1 96.25 59 PHE B CA 1
ATOM 1150 C C . PHE B 1 59 ? -7.812 22.391 11.234 1 96.25 59 PHE B C 1
ATOM 1152 O O . PHE B 1 59 ? -7.98 23.562 10.922 1 96.25 59 PHE B O 1
ATOM 1159 N N . TYR B 1 60 ? -8.641 21.422 11 1 96.31 60 TYR B N 1
ATOM 1160 C CA . TYR B 1 60 ? -9.828 21.766 10.227 1 96.31 60 TYR B CA 1
ATOM 1161 C C . TYR B 1 60 ? -11.094 21.469 11.023 1 96.31 60 TYR B C 1
ATOM 1163 O O . TYR B 1 60 ? -12.203 21.656 10.531 1 96.31 60 TYR B O 1
ATOM 1171 N N . ASN B 1 61 ? -10.961 20.938 12.211 1 96.94 61 ASN B N 1
ATOM 1172 C CA . ASN B 1 61 ? -12.07 20.625 13.109 1 96.94 61 ASN B CA 1
ATOM 1173 C C . ASN B 1 61 ? -13.102 19.719 12.43 1 96.94 61 ASN B C 1
ATOM 1175 O O . ASN B 1 61 ? -14.305 19.938 12.57 1 96.94 61 ASN B O 1
ATOM 1179 N N . GLY B 1 62 ? -12.609 18.875 11.477 1 94.94 62 GLY B N 1
ATOM 1180 C CA . GLY B 1 62 ? -13.469 17.922 10.805 1 94.94 62 GLY B CA 1
ATOM 1181 C C . GLY B 1 62 ? -14.234 18.516 9.641 1 94.94 62 GLY B C 1
ATOM 1182 O O . GLY B 1 62 ? -15.156 17.906 9.109 1 94.94 62 GLY B O 1
ATOM 1183 N N . ASP B 1 63 ? -13.898 19.797 9.266 1 96.81 63 ASP B N 1
ATOM 1184 C CA . ASP B 1 63 ? -14.531 20.438 8.117 1 96.81 63 ASP B CA 1
ATOM 1185 C C . ASP B 1 63 ? -13.859 20.031 6.812 1 96.81 63 ASP B C 1
ATOM 1187 O O . ASP B 1 63 ? -12.797 20.547 6.457 1 96.81 63 ASP B O 1
ATOM 1191 N N . LEU B 1 64 ? -14.484 19.188 6.09 1 93.94 64 LEU B N 1
ATOM 1192 C CA . LEU B 1 64 ? -13.93 18.625 4.867 1 93.94 64 LEU B CA 1
ATOM 1193 C C . LEU B 1 64 ? -13.75 19.703 3.803 1 93.94 64 LEU B C 1
ATOM 1195 O O . LEU B 1 64 ? -12.797 19.656 3.023 1 93.94 64 LEU B O 1
ATOM 1199 N N . ASN B 1 65 ? -14.617 20.641 3.732 1 94.19 65 ASN B N 1
ATOM 1200 C CA . ASN B 1 65 ? -14.547 21.688 2.729 1 94.19 65 ASN B CA 1
ATOM 1201 C C . ASN B 1 65 ? -13.328 22.594 2.939 1 94.19 65 ASN B C 1
ATOM 1203 O O . ASN B 1 65 ? -12.664 22.969 1.978 1 94.19 65 ASN B O 1
ATOM 1207 N N . LYS B 1 66 ? -13.055 22.891 4.16 1 95.25 66 LYS B N 1
ATOM 1208 C CA . LYS B 1 66 ? -11.867 23.672 4.473 1 95.25 66 LYS B CA 1
ATOM 1209 C C . LYS B 1 66 ? -10.594 22.922 4.086 1 95.25 66 LYS B C 1
ATOM 1211 O O . LYS B 1 66 ? -9.672 23.516 3.51 1 95.25 66 LYS B O 1
ATOM 1216 N N . MET B 1 67 ? -10.547 21.688 4.438 1 94.88 67 MET B N 1
ATOM 1217 C CA . MET B 1 67 ? -9.391 20.875 4.078 1 94.88 67 MET B CA 1
ATOM 1218 C C . MET B 1 67 ? -9.211 20.812 2.564 1 94.88 67 MET B C 1
ATOM 1220 O O . MET B 1 67 ? -8.102 21 2.061 1 94.88 67 MET B O 1
ATOM 1224 N N . LYS B 1 68 ? -10.273 20.547 1.85 1 93.19 68 LYS B N 1
ATOM 1225 C CA . LYS B 1 68 ? -10.227 20.453 0.394 1 93.19 68 LYS B CA 1
ATOM 1226 C C . LYS B 1 68 ? -9.719 21.75 -0.23 1 93.19 68 LYS B C 1
ATOM 1228 O O . LYS B 1 68 ? -8.93 21.719 -1.179 1 93.19 68 LYS B O 1
ATOM 1233 N N . ALA B 1 69 ? -10.203 22.812 0.227 1 93.5 69 ALA B N 1
ATOM 1234 C CA . ALA B 1 69 ? -9.773 24.125 -0.275 1 93.5 69 ALA B CA 1
ATOM 1235 C C . ALA B 1 69 ? -8.273 24.328 -0.066 1 93.5 69 ALA B C 1
ATOM 1237 O O . ALA B 1 69 ? -7.582 24.828 -0.948 1 93.5 69 ALA B O 1
ATOM 1238 N N . ASP B 1 70 ? -7.805 23.891 1.028 1 92.69 70 ASP B N 1
ATOM 1239 C CA . ASP B 1 70 ? -6.398 24.047 1.388 1 92.69 70 ASP B CA 1
ATOM 1240 C C . ASP B 1 70 ? -5.516 23.125 0.552 1 92.69 70 ASP B C 1
ATOM 1242 O O . ASP B 1 70 ? -4.363 23.453 0.266 1 92.69 70 ASP B O 1
ATOM 1246 N N . CYS B 1 71 ? -6.039 21.953 0.172 1 91.81 71 CYS B N 1
ATOM 1247 C CA . CYS B 1 71 ? -5.262 20.922 -0.521 1 91.81 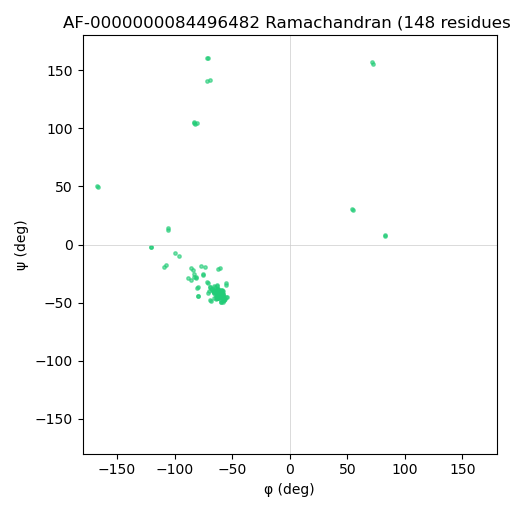71 CYS B CA 1
ATOM 1248 C C . CYS B 1 71 ? -5.648 20.859 -1.994 1 91.81 71 CYS B C 1
ATOM 1250 O O . CYS B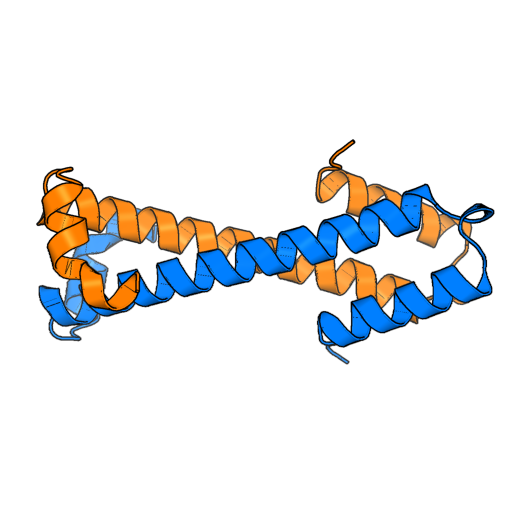 1 71 ? -5.309 19.891 -2.684 1 91.81 71 CYS B O 1
ATOM 1252 N N . ALA B 1 72 ? -6.289 21.734 -2.502 1 89.5 72 ALA B N 1
ATOM 1253 C CA . ALA B 1 72 ? -6.859 21.719 -3.846 1 89.5 72 ALA B CA 1
ATOM 1254 C C . ALA B 1 72 ? -5.785 21.453 -4.895 1 89.5 72 ALA B C 1
ATOM 1256 O O . ALA B 1 72 ? -6.027 20.734 -5.875 1 89.5 72 ALA B O 1
ATOM 1257 N N . TYR B 1 73 ? -4.633 21.906 -4.648 1 85.38 73 TYR B N 1
ATOM 1258 C CA . TYR B 1 73 ? -3.543 21.797 -5.613 1 85.38 73 TYR B CA 1
ATOM 1259 C C . TYR B 1 73 ? -2.979 20.391 -5.633 1 85.38 73 TYR B C 1
ATOM 1261 O O . TYR B 1 73 ? -2.242 20.016 -6.551 1 85.38 73 TYR B O 1
ATOM 1269 N N . LEU B 1 74 ? -3.268 19.578 -4.527 1 82.5 74 LEU B N 1
ATOM 1270 C CA . LEU B 1 74 ? -2.775 18.203 -4.441 1 82.5 74 LEU B CA 1
ATOM 1271 C C . LEU B 1 74 ? -3.752 17.234 -5.102 1 82.5 74 LEU B C 1
ATOM 1273 O O . LEU B 1 74 ? -3.387 16.094 -5.422 1 82.5 74 LEU B O 1
ATOM 1277 N N . ILE B 1 75 ? -5.016 17.562 -5.113 1 69.19 75 ILE B N 1
ATOM 1278 C CA . ILE B 1 75 ? -6.078 16.672 -5.586 1 69.19 75 ILE B CA 1
ATOM 1279 C C . ILE B 1 75 ? -6.18 16.766 -7.105 1 69.19 75 ILE B C 1
ATOM 1281 O O . ILE B 1 75 ? -6.586 15.797 -7.762 1 69.19 75 ILE B O 1
ATOM 1285 N N . ASP B 1 76 ? -5.777 17.844 -7.723 1 56.31 76 ASP B N 1
ATOM 1286 C CA . ASP B 1 76 ? -5.887 17.969 -9.172 1 56.31 76 ASP B CA 1
ATOM 1287 C C . ASP B 1 76 ? -4.852 17.094 -9.875 1 56.31 76 ASP B C 1
ATOM 1289 O O . ASP B 1 76 ? -3.705 17 -9.43 1 56.31 76 ASP B O 1
#

Secondary structure (DSSP, 8-state):
----HHHHHHHHHHHHHHH-HHHHHHHHHHHHHHHHHHHHHHHHHHHHHHHHHHHHHHHHTT-HHHHHHHTHHHH-/----HHHHHHHHHHHHHHH-HHHHHHHHHHHHHHHHHHHHHHHHHHHHHHHHHHHHHHHHTT-HHHHHHHTHHHH-

Foldseek 3Di:
DDDDLVRVLVVVVVVCVVVDCVVPVPVSCVSVVVSVVVVVVVVVVVVVVVVVVVCCCPPVVVDPVVVCVVCVVVVD/DDDDLVRVLVVVVVVCVVVDCVVPVPVSVVSVVVSVVVVVVVVVVVVVVVVVVVCCCVPVVVDPVVVCVVCVVVVD

Solvent-accessible surface area (backbone atoms only — not comparable to full-atom values): 8636 Å² total; per-residue (Å²): 133,88,75,51,69,68,57,50,48,52,52,50,52,52,46,39,68,72,60,36,62,81,74,41,43,68,59,50,50,50,51,54,51,49,52,52,50,41,53,52,49,51,54,51,33,50,52,37,49,52,51,46,49,51,48,39,42,72,76,39,70,67,39,63,67,60,48,46,66,73,42,45,81,75,75,104,132,88,75,52,70,69,56,49,51,52,51,51,51,53,46,40,68,72,60,36,61,83,75,42,41,68,60,50,52,50,51,54,51,49,51,53,50,40,53,53,48,52,55,50,34,49,51,37,48,50,52,46,50,51,48,39,42,73,76,39,69,69,39,64,66,59,48,46,65,74,42,44,81,73,75,104

Organism: NCBI:txid1637975